Protein AF-A0AA39UII5-F1 (afdb_monomer_lite)

Radius of gyration: 18.7 Å; chains: 1; bounding box: 46×46×48 Å

Organism: Acer saccharum (NCBI:txid4024)

Foldseek 3Di:
DDDDDDDDDDDPDDDDPQCPVLVVVCVVVVDAAEWDDDPLATDDPCRVNLLRLLQVLLVVQPDPPDPALVPDDVVRVVVSVVVSCVRHPDDVVDVSNVVSSSVSSRD

pLDDT: mean 84.1, std 11.72, range [39.44, 94.0]

Secondary structure (DSSP, 8-state):
------------PPPP-SSHHHHHHHHHH-SPEE-EEETTEEESTTHHHHHHHHHHHHHHHS-SS-SSGGGS-HHHHHHHHHHHHTTEE--TTSHHHHHHHHHHHT-

Structure (mmCIF, N/CA/C/O backbone):
data_AF-A0AA39UII5-F1
#
_entry.id   AF-A0AA39UII5-F1
#
loop_
_atom_site.group_PDB
_atom_site.id
_atom_site.type_symbol
_atom_site.label_atom_id
_atom_site.label_alt_id
_atom_site.label_comp_id
_atom_site.label_asym_id
_atom_site.label_entity_id
_atom_site.label_seq_id
_atom_site.pdbx_PDB_ins_code
_atom_site.Cartn_x
_atom_site.Cartn_y
_atom_site.Cartn_z
_atom_site.occupancy
_atom_site.B_iso_or_equiv
_atom_site.auth_seq_id
_atom_site.auth_comp_id
_atom_site.auth_asym_id
_atom_site.auth_atom_id
_atom_site.pdbx_PDB_model_num
ATOM 1 N N . MET A 1 1 ? 34.067 34.245 34.537 1.00 39.44 1 MET A N 1
ATOM 2 C CA . MET A 1 1 ? 32.736 33.656 34.273 1.00 39.44 1 MET A CA 1
ATOM 3 C C . MET A 1 1 ? 32.759 33.125 32.846 1.00 39.44 1 MET A C 1
ATOM 5 O O . MET A 1 1 ? 32.722 33.927 31.928 1.00 39.44 1 MET A O 1
ATOM 9 N N . PHE A 1 2 ? 32.953 31.818 32.643 1.00 43.69 2 PHE A N 1
ATOM 10 C CA . PHE A 1 2 ? 32.975 31.219 31.301 1.00 43.69 2 PHE A CA 1
ATOM 11 C C . PHE A 1 2 ? 31.700 30.397 31.097 1.00 43.69 2 PHE A C 1
ATOM 13 O O . PHE A 1 2 ? 31.439 29.459 31.847 1.00 43.69 2 PHE A O 1
ATOM 20 N N . LEU A 1 3 ? 30.894 30.793 30.108 1.00 49.81 3 LEU A N 1
ATOM 21 C CA . LEU A 1 3 ? 29.717 30.060 29.647 1.00 49.81 3 LEU A CA 1
ATOM 22 C C . LEU A 1 3 ? 30.187 28.835 28.847 1.00 49.81 3 LEU A C 1
ATOM 24 O O . LEU A 1 3 ? 30.800 28.987 27.792 1.00 49.81 3 LEU A O 1
ATOM 28 N N . PHE A 1 4 ? 29.881 27.624 29.312 1.00 52.66 4 PHE A N 1
ATOM 29 C CA . PHE A 1 4 ? 30.030 26.424 28.489 1.00 52.66 4 PHE A CA 1
ATOM 30 C C . PHE A 1 4 ? 28.798 26.276 27.591 1.00 52.66 4 PHE A C 1
ATOM 32 O O . PHE A 1 4 ? 27.708 25.959 28.062 1.00 52.66 4 PHE A O 1
ATOM 39 N N . ALA A 1 5 ? 28.972 26.494 26.287 1.00 61.69 5 ALA A N 1
ATOM 40 C CA . ALA A 1 5 ? 27.988 26.093 25.290 1.00 61.69 5 ALA A CA 1
ATOM 41 C C . ALA A 1 5 ? 27.945 24.558 25.219 1.00 61.69 5 ALA A C 1
ATOM 43 O O . ALA A 1 5 ? 28.944 23.905 24.906 1.00 61.69 5 ALA A O 1
ATOM 44 N N . THR A 1 6 ? 26.791 23.966 25.515 1.00 57.47 6 THR A N 1
ATOM 45 C CA . THR A 1 6 ? 26.582 22.523 25.400 1.00 57.47 6 THR A CA 1
ATOM 46 C C . THR A 1 6 ? 26.518 22.134 23.920 1.00 57.47 6 THR A C 1
ATOM 48 O O . THR A 1 6 ? 25.536 22.381 23.221 1.00 57.47 6 THR A O 1
ATOM 51 N N . ARG A 1 7 ? 27.581 21.512 23.397 1.00 61.94 7 ARG A N 1
ATOM 52 C CA . ARG A 1 7 ? 27.528 20.862 22.079 1.00 61.94 7 ARG A CA 1
ATOM 53 C C . ARG A 1 7 ? 26.619 19.635 22.174 1.00 61.94 7 ARG A C 1
ATOM 55 O O . ARG A 1 7 ? 26.948 18.668 22.857 1.00 61.94 7 ARG A O 1
ATOM 62 N N . LYS A 1 8 ? 25.486 19.663 21.471 1.00 63.72 8 LYS A N 1
ATOM 63 C CA . LYS A 1 8 ? 24.613 18.500 21.268 1.00 63.72 8 LYS A CA 1
ATOM 64 C C . LYS A 1 8 ? 25.383 17.451 20.455 1.00 63.72 8 LYS A C 1
ATOM 66 O O . LYS A 1 8 ? 25.600 17.628 19.263 1.00 63.72 8 LYS A O 1
ATOM 71 N N . ILE A 1 9 ? 25.840 16.384 21.107 1.00 69.88 9 ILE A N 1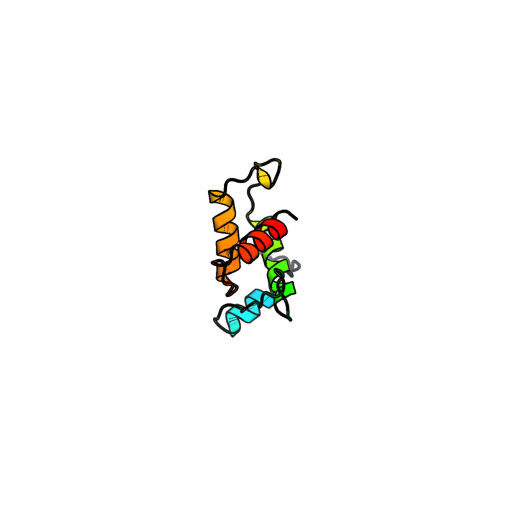
ATOM 72 C CA . ILE A 1 9 ? 26.504 15.259 20.437 1.00 69.88 9 ILE A CA 1
ATOM 73 C C . ILE A 1 9 ? 25.414 14.422 19.761 1.00 69.88 9 ILE A C 1
ATOM 75 O O . ILE A 1 9 ? 24.657 13.718 20.433 1.00 69.88 9 ILE A O 1
ATOM 79 N N . GLU A 1 10 ? 25.304 14.506 18.436 1.00 67.69 10 GLU A N 1
ATOM 80 C CA . GLU A 1 10 ? 24.430 13.614 17.675 1.00 67.69 10 GLU A CA 1
ATOM 81 C C . GLU A 1 10 ? 25.004 12.194 17.699 1.00 67.69 10 GLU A C 1
ATOM 83 O O . GLU A 1 10 ? 26.104 11.923 17.214 1.00 67.69 10 GLU A O 1
ATOM 88 N N . LYS A 1 11 ? 24.264 11.264 18.311 1.00 67.88 11 LYS A N 1
ATOM 89 C CA . LYS A 1 11 ? 24.642 9.851 18.330 1.00 67.88 11 LYS A CA 1
ATOM 90 C C . LYS A 1 11 ? 24.514 9.291 16.914 1.00 67.88 11 LYS A C 1
ATOM 92 O O . LYS A 1 11 ? 23.437 9.344 16.323 1.00 67.88 11 LYS A O 1
ATOM 97 N N . LYS A 1 12 ? 25.593 8.695 16.398 1.00 63.06 12 LYS A N 1
ATOM 98 C CA . LYS A 1 12 ? 25.599 7.961 15.125 1.00 63.06 12 LYS A CA 1
ATOM 99 C C . LYS A 1 12 ? 24.782 6.673 15.274 1.00 63.06 12 LYS A C 1
ATOM 101 O O . LYS A 1 12 ? 25.318 5.611 15.576 1.00 63.06 12 LYS A O 1
ATOM 106 N N . ILE A 1 13 ? 23.468 6.784 15.117 1.00 77.38 13 ILE A N 1
ATOM 107 C CA . ILE A 1 13 ? 22.550 5.645 15.090 1.00 77.38 13 ILE A CA 1
ATOM 108 C C . ILE A 1 13 ? 22.423 5.094 13.669 1.00 77.38 13 ILE A C 1
ATOM 110 O O . ILE A 1 13 ? 22.651 5.796 12.682 1.00 77.38 13 ILE A O 1
ATOM 114 N N . ARG A 1 14 ? 22.040 3.821 13.548 1.00 63.56 14 ARG A N 1
ATOM 115 C CA . ARG A 1 14 ? 21.686 3.242 12.249 1.00 63.56 14 ARG A CA 1
ATOM 116 C C . ARG A 1 14 ? 20.403 3.914 11.752 1.00 63.56 14 ARG A C 1
ATOM 118 O O . ARG A 1 14 ? 19.384 3.866 12.435 1.00 63.56 14 ARG A O 1
ATOM 125 N N . GLY A 1 15 ? 20.465 4.543 10.580 1.00 66.75 15 GLY A N 1
ATOM 126 C CA . GLY A 1 15 ? 19.305 5.178 9.953 1.00 66.75 15 GLY A CA 1
ATOM 127 C C . GLY A 1 15 ? 18.223 4.170 9.548 1.00 66.75 15 GLY A C 1
ATOM 128 O O . GLY A 1 15 ? 18.471 2.962 9.462 1.00 66.75 15 GLY A O 1
ATOM 129 N N . LYS A 1 16 ? 17.015 4.675 9.271 1.00 69.81 16 LYS A N 1
ATOM 130 C CA . LYS A 1 16 ? 15.909 3.882 8.713 1.00 69.81 16 LYS A CA 1
ATOM 131 C C . LYS A 1 16 ? 16.398 3.191 7.436 1.00 69.81 16 LYS A C 1
ATOM 133 O O . LYS A 1 16 ? 16.982 3.844 6.585 1.00 69.81 16 LYS A O 1
ATOM 138 N N . SER A 1 17 ? 16.195 1.879 7.313 1.00 68.12 17 SER A N 1
ATOM 139 C CA . SER A 1 17 ? 16.583 1.109 6.117 1.00 68.12 17 SER A CA 1
ATOM 140 C C . SER A 1 17 ? 15.402 0.791 5.198 1.00 68.12 17 SER A C 1
ATOM 142 O O . SER A 1 17 ? 15.573 0.660 3.988 1.00 68.12 17 SER A O 1
ATOM 144 N N . ARG A 1 18 ? 14.192 0.680 5.760 1.00 67.06 18 ARG A N 1
ATOM 145 C CA . ARG A 1 18 ? 12.964 0.325 5.034 1.00 67.06 18 ARG A CA 1
ATOM 146 C C . ARG A 1 18 ? 12.352 1.562 4.372 1.00 67.06 18 ARG A C 1
ATOM 148 O O . ARG A 1 18 ? 12.257 2.598 5.024 1.00 67.06 18 ARG A O 1
ATOM 155 N N . GLY A 1 19 ? 11.945 1.447 3.108 1.00 71.62 19 GLY A N 1
ATOM 156 C CA . GLY A 1 19 ? 11.350 2.546 2.330 1.00 71.62 19 GLY A CA 1
ATOM 157 C C . GLY A 1 19 ? 12.368 3.491 1.679 1.00 71.62 19 GLY A C 1
ATOM 158 O O . GLY A 1 19 ? 12.048 4.138 0.695 1.00 71.62 19 GLY A O 1
ATOM 159 N N . VAL A 1 20 ? 13.637 3.485 2.105 1.00 77.56 20 VAL A N 1
ATOM 160 C CA . VAL A 1 20 ? 14.654 4.438 1.611 1.00 77.56 20 VAL A CA 1
ATOM 161 C C . VAL A 1 20 ? 14.873 4.350 0.100 1.00 77.56 20 VAL A C 1
ATOM 163 O O . VAL A 1 20 ? 15.101 5.362 -0.555 1.00 77.56 20 VAL A O 1
ATOM 166 N N . ARG A 1 21 ? 14.831 3.143 -0.482 1.00 78.81 21 ARG A N 1
ATOM 167 C CA . ARG A 1 21 ? 14.974 2.989 -1.938 1.00 78.81 21 ARG A CA 1
ATOM 168 C C . ARG A 1 21 ? 13.789 3.609 -2.679 1.00 78.81 21 ARG A C 1
ATOM 170 O O . ARG A 1 21 ? 14.020 4.297 -3.662 1.00 78.81 21 ARG A O 1
ATOM 177 N N . LEU A 1 22 ? 12.574 3.389 -2.180 1.00 81.31 22 LEU A N 1
ATOM 178 C CA . LEU A 1 22 ? 11.346 3.951 -2.733 1.00 81.31 22 LEU A CA 1
ATOM 179 C C . LEU A 1 22 ? 11.344 5.477 -2.619 1.00 81.31 22 LEU A C 1
ATOM 181 O O . LEU A 1 22 ? 11.168 6.157 -3.621 1.00 81.31 22 LEU A O 1
ATOM 185 N N . ASP A 1 23 ? 11.631 6.006 -1.429 1.00 81.38 23 ASP A N 1
ATOM 186 C CA . ASP A 1 23 ? 11.658 7.448 -1.182 1.00 81.38 23 ASP A CA 1
ATOM 187 C C . ASP A 1 23 ? 12.694 8.143 -2.080 1.00 81.38 23 ASP A C 1
ATOM 189 O O . ASP A 1 23 ? 12.414 9.197 -2.645 1.00 81.38 23 ASP A O 1
ATOM 193 N N . ARG A 1 24 ? 13.868 7.525 -2.294 1.00 81.81 24 ARG A N 1
ATOM 194 C CA . ARG A 1 24 ? 14.851 8.031 -3.264 1.00 81.81 24 ARG A CA 1
ATOM 195 C C . ARG A 1 24 ? 14.301 8.017 -4.687 1.00 81.81 24 ARG A C 1
ATOM 197 O O . ARG A 1 24 ? 14.412 9.030 -5.358 1.00 81.81 24 ARG A O 1
ATOM 204 N N . LEU A 1 25 ? 13.720 6.905 -5.140 1.00 80.06 25 LEU A N 1
ATOM 205 C CA . LEU A 1 25 ? 13.182 6.792 -6.501 1.00 80.06 25 LEU A CA 1
ATOM 206 C C . LEU A 1 25 ? 12.106 7.845 -6.781 1.00 80.06 25 LEU A C 1
ATOM 208 O O . LEU A 1 25 ? 12.195 8.521 -7.797 1.00 80.06 25 LEU A O 1
ATOM 212 N N . ILE A 1 26 ? 11.164 8.038 -5.857 1.00 83.81 26 ILE A N 1
ATOM 213 C CA . ILE A 1 26 ? 10.110 9.055 -5.979 1.00 83.81 26 ILE A CA 1
ATOM 214 C C . ILE A 1 26 ? 10.715 10.459 -5.965 1.00 83.81 26 ILE A C 1
ATOM 216 O O . ILE A 1 26 ? 10.335 11.292 -6.774 1.00 83.81 26 ILE A O 1
ATOM 220 N N . THR A 1 27 ? 11.696 10.724 -5.097 1.00 81.38 27 THR A N 1
ATOM 221 C CA . THR A 1 27 ? 12.366 12.037 -5.049 1.00 81.38 27 THR A CA 1
ATOM 222 C C . THR A 1 27 ? 13.118 12.347 -6.348 1.00 81.38 27 THR A C 1
ATOM 224 O O . THR A 1 27 ? 13.124 13.488 -6.793 1.00 81.38 27 THR A O 1
ATOM 227 N N . PHE A 1 28 ? 13.760 11.344 -6.959 1.00 77.81 28 PHE A N 1
ATOM 228 C CA . PHE A 1 28 ? 14.512 11.509 -8.207 1.00 77.81 28 PHE A CA 1
ATOM 229 C C . PHE A 1 28 ? 13.609 11.612 -9.438 1.00 77.81 28 PHE A C 1
ATOM 231 O O . PHE A 1 28 ? 13.881 12.430 -10.311 1.00 77.81 28 PHE A O 1
ATOM 238 N N . ALA A 1 29 ? 12.573 10.777 -9.522 1.00 78.81 29 ALA A N 1
ATOM 239 C CA . ALA A 1 29 ? 11.633 10.776 -10.639 1.00 78.81 29 ALA A CA 1
ATOM 240 C C . ALA A 1 29 ? 10.601 11.911 -10.534 1.00 78.81 29 ALA A C 1
ATOM 242 O O . ALA A 1 29 ? 10.049 12.319 -11.545 1.00 78.81 29 ALA A O 1
ATOM 243 N N . ASN A 1 30 ? 10.351 12.417 -9.319 1.00 80.25 30 ASN A N 1
ATOM 244 C CA . ASN A 1 30 ? 9.257 13.332 -8.979 1.00 80.25 30 ASN A CA 1
ATOM 245 C C . ASN A 1 30 ? 7.874 12.837 -9.452 1.00 80.25 30 ASN A C 1
ATOM 247 O O . ASN A 1 30 ? 6.962 13.621 -9.701 1.00 80.25 30 ASN A O 1
ATOM 251 N N . GLU A 1 31 ? 7.729 11.519 -9.570 1.00 84.25 31 GLU A N 1
ATOM 252 C CA . GLU A 1 31 ? 6.556 10.835 -10.102 1.00 84.25 31 GLU A CA 1
ATOM 253 C C . GLU A 1 31 ? 6.221 9.617 -9.236 1.00 84.25 31 GLU A C 1
ATOM 255 O O . GLU A 1 31 ? 7.069 9.067 -8.520 1.00 84.25 31 GLU A O 1
ATOM 260 N N . GLN A 1 32 ? 4.958 9.198 -9.298 1.00 88.06 32 GLN A N 1
ATOM 261 C CA . GLN A 1 32 ? 4.485 7.995 -8.624 1.00 88.06 32 GLN A CA 1
ATOM 262 C C . GLN A 1 32 ? 4.991 6.745 -9.341 1.00 88.06 32 GLN A C 1
ATOM 264 O O . GLN A 1 32 ? 5.100 6.702 -10.565 1.00 88.06 32 GLN A O 1
ATOM 269 N N . ILE A 1 33 ? 5.280 5.690 -8.580 1.00 89.50 33 ILE A N 1
ATOM 270 C CA . ILE A 1 33 ? 5.734 4.432 -9.172 1.00 89.50 33 ILE A CA 1
ATOM 271 C C . ILE A 1 33 ? 4.526 3.626 -9.644 1.00 89.50 33 ILE A C 1
ATOM 273 O O . ILE A 1 33 ? 3.718 3.190 -8.825 1.00 89.50 33 ILE A O 1
ATOM 277 N N . HIS A 1 34 ? 4.438 3.373 -10.947 1.00 90.88 34 HIS A N 1
ATOM 278 C CA . HIS A 1 34 ? 3.404 2.508 -11.509 1.00 90.88 34 HIS A CA 1
ATOM 279 C C . HIS A 1 34 ? 3.582 1.044 -11.069 1.00 90.88 34 HIS A C 1
ATOM 281 O O . HIS A 1 34 ? 4.703 0.510 -11.062 1.00 90.88 34 HIS A O 1
ATOM 287 N N . VAL A 1 35 ? 2.478 0.381 -10.712 1.00 92.06 35 VAL A N 1
ATOM 288 C CA . VAL A 1 35 ? 2.460 -1.044 -10.344 1.00 92.06 35 VAL A CA 1
ATOM 289 C C . VAL A 1 35 ? 1.429 -1.792 -11.177 1.00 92.06 35 VAL A C 1
ATOM 291 O O . VAL A 1 35 ? 0.224 -1.598 -11.027 1.00 92.06 35 VAL A O 1
ATOM 294 N N . ASP A 1 36 ? 1.911 -2.738 -11.979 1.00 90.56 36 ASP A N 1
ATOM 295 C CA . ASP A 1 36 ? 1.052 -3.612 -12.766 1.00 90.56 36 ASP A CA 1
ATOM 296 C C . ASP A 1 36 ? 0.344 -4.645 -11.890 1.00 90.56 36 ASP A C 1
ATOM 298 O O . ASP A 1 36 ? 0.965 -5.328 -11.071 1.00 90.56 36 ASP A O 1
ATOM 302 N N . PHE A 1 37 ? -0.950 -4.848 -12.137 1.00 91.50 37 PHE A N 1
ATOM 303 C CA . PHE A 1 37 ? -1.727 -5.931 -11.540 1.00 91.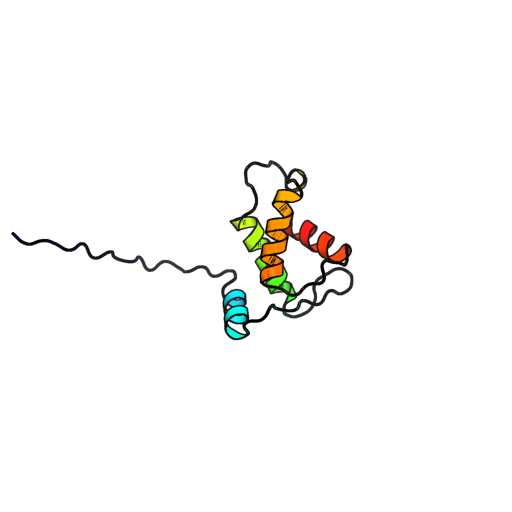50 37 PHE A CA 1
ATOM 304 C C . PHE A 1 37 ? -2.115 -6.968 -12.590 1.00 91.50 37 PHE A C 1
ATOM 306 O O . PHE A 1 37 ? -2.757 -6.667 -13.592 1.00 91.50 37 PHE A O 1
ATOM 313 N N . SER A 1 38 ? -1.784 -8.231 -12.326 1.00 87.81 38 SER A N 1
ATOM 314 C CA . SER A 1 38 ? -2.126 -9.369 -13.181 1.00 87.81 38 SER A CA 1
ATOM 315 C C . SER A 1 38 ? -2.651 -10.509 -12.317 1.00 87.81 38 SER A C 1
ATOM 317 O O . SER A 1 38 ? -2.047 -10.859 -11.301 1.00 87.81 38 SER A O 1
ATOM 319 N N . SER A 1 39 ? -3.795 -11.079 -12.705 1.00 86.19 39 SER A N 1
ATOM 320 C CA . SER A 1 39 ? -4.481 -12.135 -11.940 1.00 86.19 39 SER A CA 1
ATOM 321 C C . SER A 1 39 ? -4.761 -11.739 -10.478 1.00 86.19 39 SER A C 1
ATOM 323 O O . SER A 1 39 ? -4.625 -12.555 -9.568 1.00 86.19 39 SER A O 1
ATOM 325 N N . GLY A 1 40 ? -5.098 -10.465 -10.242 1.00 83.12 40 GLY A N 1
ATOM 326 C CA . GLY A 1 40 ? -5.427 -9.944 -8.910 1.00 83.12 40 GLY A CA 1
ATOM 327 C C . GLY A 1 40 ? -4.239 -9.797 -7.954 1.00 83.12 40 GLY A C 1
ATOM 328 O O . GLY A 1 40 ? -4.443 -9.705 -6.749 1.00 83.12 40 GLY A O 1
ATOM 329 N N . LYS A 1 41 ? -2.998 -9.807 -8.455 1.00 88.38 41 LYS A N 1
ATOM 330 C CA . LYS A 1 41 ? -1.781 -9.591 -7.658 1.00 88.38 41 LYS A CA 1
ATOM 331 C C . LYS A 1 41 ? -0.861 -8.588 -8.356 1.00 88.38 41 LYS A C 1
ATOM 333 O O . LYS A 1 41 ? -0.834 -8.580 -9.591 1.00 88.38 41 LYS A O 1
ATOM 338 N N . PRO A 1 42 ? -0.082 -7.791 -7.606 1.00 92.38 42 PRO A N 1
ATOM 339 C CA . PRO A 1 42 ? 0.925 -6.938 -8.208 1.00 92.38 42 PRO A CA 1
ATOM 340 C C . PRO A 1 42 ? 2.021 -7.808 -8.833 1.00 92.38 42 PRO A C 1
ATOM 342 O O . PRO A 1 42 ? 2.434 -8.821 -8.256 1.00 92.38 42 PRO A O 1
ATOM 345 N N . LYS A 1 43 ? 2.488 -7.427 -10.019 1.00 91.12 43 LYS A N 1
ATOM 346 C CA . LYS A 1 43 ? 3.577 -8.089 -10.743 1.00 91.12 43 LYS A CA 1
ATOM 347 C C . LYS A 1 43 ? 4.669 -7.092 -11.122 1.00 91.12 43 LYS A C 1
ATOM 349 O O . LYS A 1 43 ? 4.484 -5.882 -11.083 1.00 91.12 43 LYS A O 1
ATOM 354 N N . GLY A 1 44 ? 5.830 -7.640 -11.470 1.00 88.06 44 GLY A N 1
ATOM 355 C CA . GLY A 1 44 ? 6.982 -6.864 -11.912 1.00 88.06 44 GLY A CA 1
ATOM 356 C C . GLY A 1 44 ? 7.888 -6.386 -10.769 1.00 88.06 44 GLY A C 1
ATOM 357 O O . GLY A 1 44 ? 7.687 -6.744 -9.605 1.00 88.06 44 GLY A O 1
ATOM 358 N N . PRO A 1 45 ? 8.912 -5.580 -11.096 1.00 85.81 45 PRO A N 1
ATOM 359 C CA . PRO A 1 45 ? 9.956 -5.164 -10.154 1.00 85.81 45 PRO A CA 1
ATOM 360 C C . PRO A 1 45 ? 9.441 -4.248 -9.033 1.00 85.81 45 PRO A C 1
ATOM 362 O O . PRO A 1 45 ? 10.041 -4.178 -7.958 1.00 85.81 45 PRO A O 1
ATOM 365 N N . ASN A 1 46 ? 8.312 -3.570 -9.258 1.00 90.06 46 ASN A N 1
ATOM 366 C CA . ASN A 1 46 ? 7.722 -2.635 -8.300 1.00 90.06 46 ASN A CA 1
ATOM 367 C C . ASN A 1 46 ? 6.792 -3.325 -7.287 1.00 90.06 46 ASN A C 1
ATOM 369 O O . ASN A 1 46 ? 6.519 -2.757 -6.230 1.00 90.06 46 ASN A O 1
ATOM 373 N N . ALA A 1 47 ? 6.367 -4.569 -7.544 1.00 90.94 47 ALA A N 1
ATOM 374 C 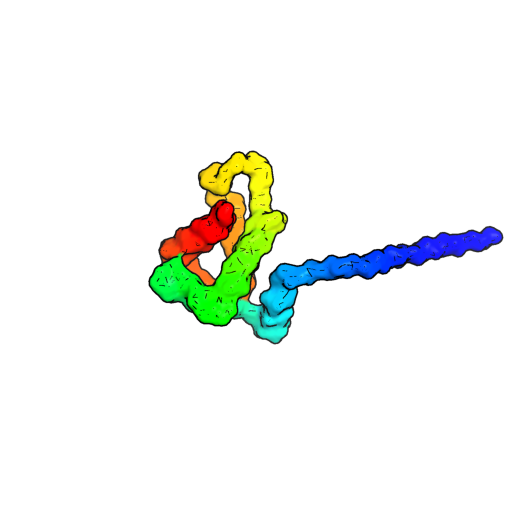CA . ALA A 1 47 ? 5.430 -5.307 -6.692 1.00 90.94 47 ALA A CA 1
ATOM 375 C C . ALA A 1 47 ? 5.958 -5.554 -5.267 1.00 90.94 47 ALA A C 1
ATOM 377 O O . ALA A 1 47 ? 5.214 -5.464 -4.284 1.00 90.94 47 ALA A O 1
ATOM 378 N N . GLU A 1 48 ? 7.255 -5.842 -5.136 1.00 90.44 48 GLU A N 1
ATOM 379 C CA . GLU A 1 48 ? 7.901 -6.035 -3.834 1.00 90.44 48 GLU A CA 1
ATOM 380 C C . GLU A 1 48 ? 8.001 -4.716 -3.056 1.00 90.44 48 GLU A C 1
ATOM 382 O O . GLU A 1 48 ? 7.740 -4.679 -1.849 1.00 90.44 48 GLU A O 1
ATOM 387 N N . MET A 1 49 ? 8.326 -3.617 -3.747 1.00 90.81 49 MET A N 1
ATOM 388 C CA . MET A 1 49 ? 8.388 -2.282 -3.143 1.00 90.81 49 MET A CA 1
ATOM 389 C C . MET A 1 49 ? 7.007 -1.843 -2.660 1.00 90.81 49 MET A C 1
ATOM 391 O O . MET A 1 49 ? 6.881 -1.400 -1.520 1.00 90.81 49 MET A O 1
ATOM 395 N N . PHE A 1 50 ? 5.976 -2.070 -3.472 1.00 92.31 50 PHE A N 1
ATOM 396 C CA . PHE A 1 50 ? 4.581 -1.832 -3.115 1.00 92.31 50 PHE A CA 1
ATOM 397 C C . PHE A 1 50 ? 4.170 -2.615 -1.862 1.00 92.31 50 PHE A C 1
ATOM 399 O O . PHE A 1 50 ? 3.720 -2.045 -0.869 1.00 92.31 50 PHE A O 1
ATOM 406 N N . SER A 1 51 ? 4.430 -3.926 -1.851 1.00 92.25 51 SER A N 1
ATOM 407 C CA . SER A 1 51 ? 4.124 -4.800 -0.710 1.00 92.25 51 SER A CA 1
ATOM 408 C C . SER A 1 51 ? 4.864 -4.398 0.568 1.00 92.25 51 SER A C 1
ATOM 410 O O . SER A 1 51 ? 4.334 -4.542 1.672 1.00 92.25 51 SER A O 1
ATOM 412 N N . THR A 1 52 ? 6.105 -3.933 0.428 1.00 91.62 52 THR A N 1
ATOM 413 C CA . THR A 1 52 ? 6.934 -3.479 1.547 1.00 91.62 52 THR A CA 1
ATOM 414 C C . THR A 1 52 ? 6.407 -2.173 2.122 1.00 91.62 52 THR A C 1
ATOM 416 O O . THR A 1 52 ? 6.321 -2.050 3.346 1.00 91.62 52 THR A O 1
ATOM 419 N N . GLU A 1 53 ? 6.031 -1.227 1.261 1.00 92.50 53 GLU A N 1
ATOM 420 C CA . GLU A 1 53 ? 5.506 0.068 1.684 1.00 92.50 53 GLU A CA 1
ATOM 421 C C . GLU A 1 53 ? 4.171 -0.076 2.407 1.00 92.50 53 GLU A C 1
ATOM 423 O O . GLU A 1 53 ? 4.017 0.503 3.478 1.00 92.50 53 GLU A O 1
ATOM 428 N N . ILE A 1 54 ? 3.265 -0.932 1.918 1.00 94.00 54 ILE A N 1
ATOM 429 C CA . ILE A 1 54 ? 2.023 -1.267 2.635 1.00 94.00 54 ILE A CA 1
ATOM 430 C C . ILE A 1 54 ? 2.339 -1.697 4.072 1.00 94.00 54 ILE A C 1
ATOM 432 O O . ILE A 1 54 ? 1.781 -1.164 5.030 1.00 94.00 54 ILE A O 1
ATOM 436 N N . GLY A 1 55 ? 3.296 -2.612 4.248 1.00 91.81 55 GLY A N 1
ATOM 437 C CA . GLY A 1 55 ? 3.690 -3.058 5.582 1.00 91.81 55 GLY A CA 1
AT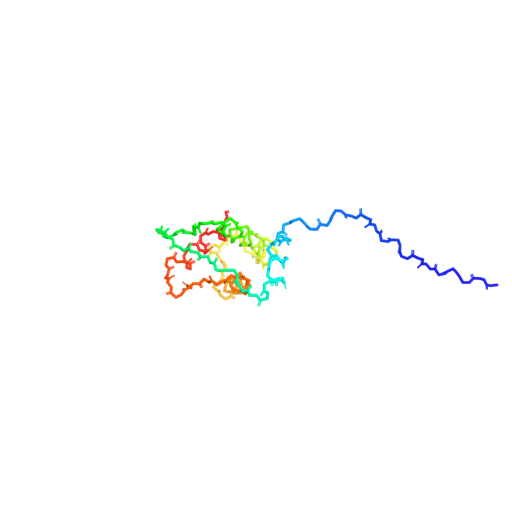OM 438 C C . GLY A 1 55 ? 4.323 -1.954 6.439 1.00 91.81 55 GLY A C 1
ATOM 439 O O . GLY A 1 55 ? 4.190 -1.977 7.661 1.00 91.81 55 GLY A O 1
ATOM 440 N N . ILE A 1 56 ? 5.049 -1.005 5.839 1.00 91.12 56 ILE A N 1
ATOM 441 C CA . ILE A 1 56 ? 5.594 0.160 6.555 1.00 91.12 56 ILE A CA 1
ATOM 442 C C . ILE A 1 56 ? 4.451 1.061 7.020 1.00 91.12 56 ILE A C 1
ATOM 444 O O . ILE A 1 56 ? 4.411 1.393 8.201 1.00 91.12 56 ILE A O 1
ATOM 448 N N . VAL A 1 57 ? 3.520 1.400 6.126 1.00 92.94 57 VAL A N 1
ATOM 449 C CA . VAL A 1 57 ? 2.379 2.272 6.422 1.00 92.94 57 VAL A CA 1
ATOM 450 C C . VAL A 1 57 ? 1.529 1.690 7.547 1.00 92.94 57 VAL A C 1
ATOM 452 O O . VAL A 1 57 ? 1.269 2.393 8.521 1.00 92.94 57 VAL A O 1
ATOM 455 N N . VAL A 1 58 ? 1.186 0.401 7.476 1.00 92.00 58 VAL A N 1
ATOM 456 C CA . VAL A 1 58 ? 0.421 -0.283 8.531 1.00 92.00 58 VAL A CA 1
ATOM 457 C C . VAL A 1 58 ? 1.152 -0.213 9.872 1.00 92.00 58 VAL A C 1
ATOM 459 O O . VAL A 1 58 ? 0.605 0.295 10.842 1.00 92.00 58 VAL A O 1
ATOM 462 N N . ARG A 1 59 ? 2.424 -0.624 9.941 1.00 90.00 59 ARG A N 1
ATOM 463 C CA . ARG A 1 59 ? 3.179 -0.610 11.211 1.00 90.00 59 ARG A CA 1
ATOM 464 C C . ARG A 1 59 ? 3.411 0.785 11.786 1.00 90.00 59 ARG A C 1
ATOM 466 O O . ARG A 1 59 ? 3.667 0.906 12.977 1.00 90.00 59 ARG A O 1
ATOM 473 N N . SER A 1 60 ? 3.437 1.814 10.944 1.00 90.75 60 SER A N 1
ATOM 474 C CA . SER A 1 60 ? 3.708 3.187 11.376 1.00 90.75 60 SER A CA 1
ATOM 475 C C . SER A 1 60 ? 2.452 3.968 11.737 1.00 90.75 60 SER A C 1
ATOM 477 O O . SER A 1 60 ? 2.557 4.925 12.500 1.00 90.75 60 SER A O 1
ATOM 479 N N . HIS A 1 61 ? 1.295 3.603 11.186 1.00 90.81 61 HIS A N 1
ATOM 480 C CA . HIS A 1 61 ? 0.115 4.458 11.250 1.00 90.81 61 HIS A CA 1
ATOM 481 C C . HIS A 1 61 ? -1.201 3.747 11.552 1.00 90.81 61 HIS A C 1
ATOM 483 O O . HIS A 1 61 ? -2.204 4.440 11.717 1.00 90.81 61 HIS A O 1
ATOM 489 N N . ALA A 1 62 ? -1.236 2.414 11.591 1.00 88.75 62 ALA A N 1
ATOM 490 C CA . ALA A 1 62 ? -2.459 1.715 11.950 1.00 88.75 62 ALA A CA 1
ATOM 491 C C . ALA A 1 62 ? -2.852 2.013 13.410 1.00 88.75 62 ALA A C 1
ATOM 493 O O . ALA A 1 62 ? -1.971 2.143 14.270 1.00 88.75 62 ALA A O 1
ATOM 494 N N . PRO A 1 63 ? -4.159 2.114 13.696 1.00 88.06 63 PRO A N 1
ATOM 495 C CA . PRO A 1 63 ? -4.658 2.238 15.058 1.00 88.06 63 PRO A CA 1
ATOM 496 C C . PRO A 1 63 ? -4.243 1.022 15.896 1.00 88.06 63 PRO A C 1
ATOM 498 O O . PRO A 1 63 ? -4.389 -0.120 15.469 1.00 88.06 63 PRO A O 1
ATOM 501 N N . LEU A 1 64 ? -3.721 1.272 17.099 1.00 87.31 64 LEU A N 1
ATOM 502 C CA . LEU A 1 64 ? -3.319 0.223 18.051 1.00 87.31 64 LEU A CA 1
ATOM 503 C C . LEU A 1 64 ? -4.405 -0.083 19.093 1.00 87.31 64 LEU A C 1
ATOM 505 O O . LEU A 1 64 ? -4.219 -0.944 19.944 1.00 87.31 64 LEU A O 1
ATOM 509 N N . ASN A 1 65 ? -5.516 0.654 19.061 1.00 88.31 65 ASN A N 1
ATOM 510 C CA . ASN A 1 65 ? -6.630 0.555 20.005 1.00 88.31 65 ASN A CA 1
ATOM 511 C C . ASN A 1 65 ? -7.726 -0.428 19.556 1.00 88.31 65 ASN A C 1
ATOM 513 O O . ASN A 1 65 ? -8.825 -0.396 20.101 1.00 88.31 65 ASN A O 1
ATOM 517 N N . VAL A 1 66 ? -7.436 -1.269 18.566 1.00 87.50 66 VAL A N 1
ATOM 518 C CA . VAL A 1 66 ? -8.324 -2.323 18.065 1.00 87.50 66 VAL A CA 1
ATOM 519 C C . VAL A 1 66 ? -7.694 -3.691 18.320 1.00 87.50 66 VAL A C 1
ATOM 521 O O . VAL A 1 66 ? -6.472 -3.831 18.282 1.00 87.50 66 VAL A O 1
ATOM 524 N N . GLU A 1 67 ? -8.515 -4.705 18.592 1.00 86.56 67 GLU A N 1
ATOM 525 C CA . GLU A 1 67 ? -8.024 -6.068 18.832 1.00 86.56 67 GLU A CA 1
ATOM 526 C C . GLU A 1 67 ? -7.622 -6.747 17.518 1.00 86.56 67 GLU A C 1
ATOM 528 O O . GLU A 1 67 ? -6.596 -7.428 17.447 1.00 86.56 67 GLU A O 1
ATOM 533 N N . LYS A 1 68 ? -8.428 -6.559 16.465 1.00 88.69 68 LYS A N 1
ATOM 534 C CA . LYS A 1 68 ? -8.230 -7.189 15.158 1.00 88.69 68 LYS A CA 1
ATOM 535 C C . LYS A 1 68 ? -8.353 -6.164 14.043 1.00 88.69 68 LYS A C 1
ATOM 537 O O . LYS A 1 68 ? -9.028 -5.148 14.161 1.00 88.69 68 LYS A O 1
ATOM 542 N N . TRP A 1 69 ? -7.712 -6.473 12.919 1.00 88.25 69 TRP A N 1
ATOM 543 C CA . TRP A 1 69 ? -7.764 -5.635 11.721 1.00 88.25 69 TRP A CA 1
ATOM 544 C C . TRP A 1 69 ? -9.193 -5.437 11.201 1.00 88.25 69 TRP A C 1
ATOM 546 O O . TRP A 1 69 ? -9.542 -4.346 10.767 1.00 88.25 69 TRP A O 1
ATOM 556 N N . ASP A 1 70 ? -10.013 -6.487 11.279 1.00 87.19 70 ASP A N 1
ATOM 557 C CA . ASP A 1 70 ? -11.399 -6.471 10.801 1.00 87.19 70 ASP A CA 1
ATOM 558 C C . ASP A 1 70 ? -12.303 -5.536 11.644 1.00 87.19 70 ASP A C 1
ATOM 560 O O . ASP A 1 70 ? -13.387 -5.180 11.190 1.00 87.19 70 ASP A O 1
ATOM 564 N N . ASP A 1 71 ? -11.846 -5.093 12.826 1.00 89.88 71 ASP A N 1
ATOM 565 C CA . ASP A 1 71 ? -12.556 -4.135 13.690 1.00 89.88 71 ASP A CA 1
ATOM 566 C C . ASP A 1 71 ? -12.210 -2.668 13.364 1.00 89.88 71 ASP A C 1
ATOM 568 O O . ASP A 1 71 ? -12.779 -1.743 13.950 1.00 89.88 71 ASP A O 1
ATOM 572 N N . ILE A 1 72 ? -11.253 -2.426 12.458 1.00 89.12 72 ILE A N 1
ATOM 573 C CA . ILE A 1 72 ? -10.871 -1.072 12.050 1.00 89.12 72 ILE A CA 1
ATOM 574 C C . ILE A 1 72 ? -11.956 -0.523 11.117 1.00 89.12 72 ILE A C 1
ATOM 576 O O . ILE A 1 72 ? -12.196 -1.108 10.058 1.00 89.12 72 ILE A O 1
ATOM 580 N N . PRO A 1 73 ? -12.591 0.615 11.449 1.00 90.56 73 PRO A N 1
ATOM 581 C CA . PRO A 1 73 ? -13.571 1.222 10.560 1.00 90.56 73 PRO A CA 1
ATOM 582 C C . PRO A 1 73 ? -12.898 1.699 9.269 1.00 90.56 73 PRO A C 1
ATOM 584 O O . PRO A 1 73 ? -11.753 2.161 9.286 1.00 90.56 73 PRO A O 1
ATOM 587 N N . GLU A 1 74 ? -13.631 1.658 8.154 1.00 88.62 74 GLU A N 1
ATOM 588 C CA . GLU A 1 74 ? -13.108 2.054 6.837 1.00 88.62 74 GLU A CA 1
ATOM 589 C C . GLU A 1 74 ? -12.531 3.480 6.844 1.00 88.62 74 GLU A C 1
ATOM 591 O O . GLU A 1 74 ? -11.506 3.733 6.213 1.00 88.62 74 GLU A O 1
ATOM 596 N N . GLU A 1 75 ? -13.102 4.383 7.646 1.00 89.56 75 GLU A N 1
ATOM 597 C CA . GLU A 1 75 ? -12.615 5.753 7.863 1.00 89.56 75 GLU A CA 1
ATOM 598 C C . GLU A 1 75 ? -11.160 5.824 8.352 1.00 89.56 75 GLU A C 1
ATOM 600 O O . GLU A 1 75 ? -10.455 6.794 8.081 1.00 89.56 75 GLU A O 1
ATOM 605 N N . GLN A 1 76 ? -10.690 4.800 9.066 1.00 89.38 76 GLN A N 1
ATOM 606 C CA . GLN A 1 76 ? -9.311 4.703 9.548 1.00 89.38 76 GLN A CA 1
ATOM 607 C C . GLN A 1 76 ? -8.419 3.892 8.603 1.00 89.38 76 GLN A C 1
ATOM 609 O O . GLN A 1 76 ? -7.204 4.104 8.574 1.00 89.38 76 GLN A O 1
ATOM 614 N N . THR A 1 77 ? -8.994 3.001 7.792 1.00 90.88 77 THR A N 1
ATOM 615 C CA . THR A 1 77 ? -8.250 2.246 6.777 1.00 90.88 77 THR A CA 1
ATOM 616 C C . THR A 1 77 ? -7.974 3.072 5.523 1.00 90.88 77 THR A C 1
ATOM 618 O O . THR A 1 77 ? -6.876 2.990 4.969 1.00 90.88 77 THR A O 1
ATOM 621 N N . GLN A 1 78 ? -8.922 3.905 5.086 1.00 92.44 78 GLN A N 1
ATOM 622 C CA . GLN A 1 78 ? -8.793 4.715 3.874 1.00 92.44 78 GLN A CA 1
ATOM 623 C C . GLN A 1 78 ? -7.558 5.641 3.905 1.00 92.44 78 GLN A C 1
ATOM 625 O O . GLN A 1 78 ? -6.775 5.584 2.958 1.00 92.44 78 GLN A O 1
ATOM 630 N N . PRO A 1 79 ? -7.236 6.350 5.008 1.00 93.50 79 PRO A N 1
ATOM 631 C CA . PRO A 1 79 ? -6.000 7.131 5.106 1.00 93.50 79 PRO A CA 1
ATOM 632 C C . PRO A 1 79 ? -4.714 6.301 4.971 1.00 93.50 79 PRO A C 1
ATOM 634 O O . PRO A 1 79 ? -3.666 6.827 4.592 1.00 93.50 79 PRO A O 1
ATOM 637 N N . LEU A 1 80 ? -4.743 5.007 5.311 1.00 93.50 80 LEU A N 1
ATOM 638 C CA . LEU A 1 80 ? -3.604 4.109 5.097 1.00 93.50 80 LEU A CA 1
ATOM 639 C C . LEU A 1 80 ? -3.460 3.763 3.614 1.00 93.50 80 LEU A C 1
ATOM 641 O O . LEU A 1 80 ? -2.342 3.748 3.102 1.00 93.50 80 LEU A O 1
ATOM 645 N N . ILE A 1 81 ? -4.578 3.528 2.923 1.00 93.44 81 ILE A N 1
ATOM 646 C CA . ILE A 1 81 ? -4.604 3.319 1.472 1.00 93.44 81 ILE A CA 1
ATOM 647 C C . ILE A 1 81 ? -4.090 4.575 0.764 1.00 93.44 81 ILE A C 1
ATOM 649 O O . ILE A 1 81 ? -3.151 4.475 -0.022 1.00 93.44 81 ILE A O 1
ATOM 653 N N . ASP A 1 82 ? -4.607 5.752 1.112 1.00 94.00 82 ASP A N 1
ATOM 654 C CA . ASP A 1 82 ? -4.234 7.027 0.492 1.00 94.00 82 ASP A CA 1
ATOM 655 C C . ASP A 1 82 ? -2.736 7.323 0.642 1.00 94.00 82 ASP A C 1
ATOM 657 O O . ASP A 1 82 ? -2.083 7.778 -0.295 1.00 94.00 82 ASP A O 1
ATOM 661 N N . ARG A 1 83 ? -2.139 6.993 1.796 1.00 93.69 83 ARG A N 1
ATOM 662 C CA . ARG A 1 83 ? -0.684 7.110 1.994 1.00 93.69 83 ARG A CA 1
ATOM 663 C C . ARG A 1 83 ? 0.107 6.221 1.043 1.00 93.69 83 ARG A C 1
ATOM 665 O O . ARG A 1 83 ? 1.151 6.645 0.554 1.00 93.69 83 ARG A O 1
ATOM 672 N N . VAL A 1 84 ? -0.364 5.007 0.769 1.00 93.56 84 VAL A N 1
ATOM 673 C CA . VAL A 1 84 ? 0.288 4.123 -0.205 1.00 93.56 84 VAL A CA 1
ATOM 674 C C . VAL A 1 84 ? 0.106 4.682 -1.618 1.00 93.56 84 VAL A C 1
ATOM 676 O O . VAL A 1 84 ? 1.087 4.804 -2.348 1.00 93.56 84 VAL A O 1
ATOM 679 N N . LEU A 1 85 ? -1.111 5.096 -1.978 1.00 93.12 85 LEU A N 1
ATOM 680 C CA . LEU A 1 85 ? -1.419 5.667 -3.293 1.00 93.12 85 LEU A CA 1
ATOM 681 C C . LEU A 1 85 ? -0.743 7.014 -3.540 1.00 93.12 85 LEU A C 1
ATOM 683 O O . LEU A 1 85 ? -0.522 7.378 -4.683 1.00 93.12 85 LEU A O 1
ATOM 687 N N . SER A 1 86 ? -0.328 7.738 -2.498 1.00 92.19 86 SER A N 1
ATOM 688 C CA . SER A 1 86 ? 0.480 8.950 -2.673 1.00 92.19 86 SER A CA 1
ATOM 689 C C . SER A 1 86 ? 1.835 8.660 -3.336 1.00 92.19 86 SER A C 1
ATOM 691 O O . SER A 1 86 ? 2.387 9.526 -4.011 1.00 92.19 86 SER A O 1
ATOM 693 N N . LYS A 1 87 ? 2.350 7.432 -3.181 1.00 91.44 87 LYS A N 1
ATOM 694 C CA . LYS A 1 87 ? 3.659 6.985 -3.680 1.00 91.44 87 LYS A CA 1
ATOM 695 C C . LYS A 1 87 ? 3.581 6.105 -4.927 1.00 91.44 87 LYS A C 1
ATOM 697 O O . LYS A 1 87 ? 4.576 5.981 -5.642 1.00 91.44 87 LYS A O 1
ATOM 702 N N . PHE A 1 88 ? 2.439 5.469 -5.160 1.00 92.56 88 PHE A N 1
ATOM 703 C CA . PHE A 1 88 ? 2.259 4.484 -6.217 1.00 92.56 88 PHE A CA 1
ATOM 704 C C . PHE A 1 88 ? 1.042 4.815 -7.065 1.00 92.56 88 PHE A C 1
ATOM 706 O O . PHE A 1 88 ? -0.033 5.066 -6.529 1.00 92.56 88 PHE A O 1
ATOM 713 N N . ASP A 1 89 ? 1.219 4.730 -8.377 1.00 92.25 89 ASP A N 1
ATOM 714 C CA . ASP A 1 89 ? 0.130 4.841 -9.336 1.00 92.25 89 ASP A CA 1
ATOM 715 C C . ASP A 1 89 ? -0.518 3.460 -9.508 1.00 92.25 89 ASP A C 1
ATOM 717 O O . ASP A 1 89 ? 0.084 2.527 -10.054 1.00 92.25 89 ASP A O 1
ATOM 721 N N . VAL A 1 90 ? -1.717 3.314 -8.939 1.00 91.31 90 VAL A N 1
ATOM 722 C CA . VAL A 1 90 ? -2.498 2.075 -8.911 1.00 91.31 90 VAL A CA 1
ATOM 723 C C . VAL A 1 90 ? -3.981 2.398 -9.088 1.00 91.31 90 VAL A C 1
ATOM 725 O O . VAL A 1 90 ? -4.557 3.168 -8.322 1.00 91.31 90 VAL A O 1
ATOM 728 N N . ASP A 1 91 ? -4.625 1.735 -10.049 1.00 88.12 91 ASP A N 1
ATOM 729 C CA . ASP A 1 91 ? -6.054 1.900 -10.339 1.00 88.12 91 ASP A CA 1
ATOM 730 C C . ASP A 1 91 ? -6.942 1.173 -9.311 1.00 88.12 91 ASP A C 1
ATOM 732 O O . ASP A 1 91 ? -7.380 0.036 -9.509 1.00 88.12 91 ASP A O 1
ATOM 736 N N . ILE A 1 92 ? -7.227 1.837 -8.188 1.00 88.31 92 ILE A N 1
ATOM 737 C CA . ILE A 1 92 ? -8.114 1.306 -7.138 1.00 88.31 92 ILE A CA 1
ATOM 738 C C . ILE A 1 92 ? -9.598 1.284 -7.517 1.00 88.31 92 ILE A C 1
ATOM 740 O O . ILE A 1 92 ? -10.397 0.713 -6.775 1.00 88.31 92 ILE A O 1
ATOM 744 N N . SER A 1 93 ? -9.978 1.845 -8.671 1.00 88.62 93 SER A N 1
ATOM 745 C CA . SER A 1 93 ? -11.346 1.734 -9.205 1.00 88.62 93 SER A CA 1
ATOM 746 C C . SER A 1 93 ? -11.727 0.271 -9.437 1.00 88.62 93 SER A C 1
ATOM 748 O O . SER A 1 93 ? -12.904 -0.087 -9.485 1.00 88.62 93 SER A O 1
ATOM 750 N N . ARG A 1 94 ? -10.720 -0.599 -9.573 1.00 88.81 94 ARG A N 1
ATOM 751 C CA . ARG A 1 94 ? -10.894 -2.039 -9.699 1.00 88.81 94 ARG A CA 1
ATOM 752 C C . ARG A 1 94 ? -11.009 -2.677 -8.309 1.00 88.81 94 ARG A C 1
ATOM 754 O O . ARG A 1 94 ? -10.024 -2.685 -7.565 1.00 88.81 94 ARG A O 1
ATOM 761 N N . PRO A 1 95 ? -12.150 -3.304 -7.967 1.00 89.69 95 PRO A N 1
ATOM 762 C CA . PRO A 1 95 ? -12.399 -3.802 -6.612 1.00 89.69 95 PRO A CA 1
ATOM 763 C C . PRO A 1 95 ? -11.365 -4.844 -6.172 1.00 89.69 95 PRO A C 1
ATOM 765 O O . PRO A 1 95 ? -10.865 -4.787 -5.055 1.00 89.69 95 PRO A O 1
ATOM 768 N N . TYR A 1 96 ? -10.926 -5.716 -7.085 1.00 90.38 96 TYR A N 1
ATOM 769 C CA . TYR A 1 96 ? -9.928 -6.743 -6.781 1.00 90.38 96 TYR A CA 1
ATOM 770 C C .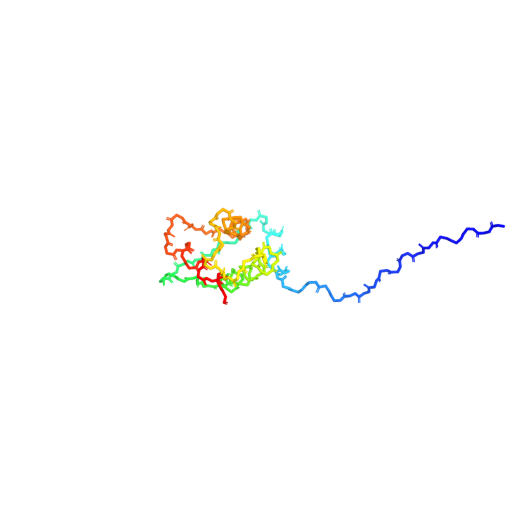 TYR A 1 96 ? -8.557 -6.177 -6.367 1.00 90.38 96 TYR A C 1
ATOM 772 O O . TYR A 1 96 ? -7.782 -6.870 -5.709 1.00 90.38 96 TYR A O 1
ATOM 780 N N . ILE A 1 97 ? -8.231 -4.940 -6.760 1.00 91.06 97 ILE A N 1
ATOM 781 C CA . ILE A 1 97 ? -6.985 -4.267 -6.374 1.00 91.06 97 ILE A CA 1
ATOM 782 C C . ILE A 1 97 ? -7.111 -3.729 -4.950 1.00 91.06 97 ILE A C 1
ATOM 784 O O . ILE A 1 97 ? -6.242 -4.011 -4.120 1.00 91.06 97 ILE A O 1
ATOM 788 N N . LYS A 1 98 ? -8.213 -3.027 -4.646 1.00 91.31 98 LYS A N 1
ATOM 789 C CA . LYS A 1 98 ? -8.517 -2.552 -3.286 1.00 91.31 98 LYS A CA 1
ATOM 790 C C . LYS A 1 98 ? -8.581 -3.730 -2.307 1.00 91.31 98 LYS A C 1
ATOM 792 O O . LYS A 1 98 ? -7.908 -3.698 -1.2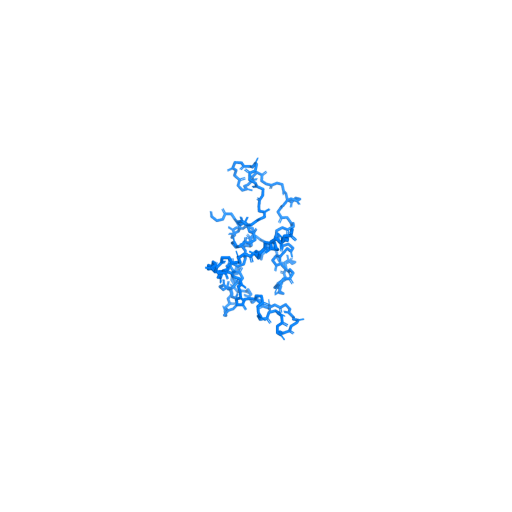78 1.00 91.31 98 LYS A O 1
ATOM 797 N N . ASP A 1 99 ? -9.271 -4.809 -2.674 1.00 92.00 99 ASP A N 1
ATOM 798 C CA . ASP A 1 99 ? -9.364 -6.034 -1.871 1.00 92.00 99 ASP A CA 1
ATOM 799 C C . ASP A 1 99 ? -7.992 -6.658 -1.610 1.00 92.00 99 ASP A C 1
ATOM 801 O O . ASP A 1 99 ? -7.689 -7.079 -0.491 1.00 92.00 99 ASP A O 1
ATOM 805 N N . TRP A 1 100 ? -7.126 -6.701 -2.629 1.00 92.94 100 TRP A N 1
ATOM 806 C CA . TRP A 1 100 ? -5.768 -7.207 -2.464 1.00 92.94 100 TRP A CA 1
ATOM 807 C C . TRP A 1 100 ? -4.961 -6.350 -1.482 1.00 92.94 100 TRP A C 1
ATOM 809 O O . TRP A 1 100 ? -4.267 -6.900 -0.624 1.00 92.94 100 TRP A O 1
ATOM 819 N N . MET A 1 101 ? -5.065 -5.020 -1.572 1.00 92.44 101 MET A N 1
ATOM 820 C CA . MET A 1 101 ? -4.384 -4.102 -0.654 1.00 92.44 101 MET A CA 1
ATOM 821 C C . MET A 1 101 ? -4.867 -4.290 0.782 1.00 92.44 101 MET A C 1
ATOM 823 O O . MET A 1 101 ? -4.041 -4.486 1.672 1.00 92.44 101 MET A O 1
ATOM 827 N N . LEU A 1 102 ? -6.183 -4.304 1.002 1.00 91.81 102 LEU A N 1
ATOM 828 C CA . LEU A 1 102 ? -6.790 -4.532 2.316 1.00 91.81 102 LEU A CA 1
ATOM 829 C C . LEU A 1 102 ? -6.350 -5.874 2.908 1.00 91.81 102 LEU A C 1
ATOM 831 O O . LEU A 1 102 ? -5.890 -5.944 4.049 1.00 91.81 102 LEU A O 1
ATOM 835 N N . LYS A 1 103 ? -6.381 -6.936 2.096 1.00 92.06 103 LYS A N 1
ATOM 836 C CA . LYS A 1 103 ? -5.888 -8.258 2.491 1.00 92.06 103 LYS A CA 1
ATOM 837 C C . LYS A 1 103 ? -4.401 -8.242 2.837 1.00 92.06 103 LYS A C 1
ATOM 839 O O . LYS A 1 103 ? -3.981 -8.947 3.750 1.00 92.06 103 LYS A O 1
ATOM 844 N N . ARG A 1 104 ? -3.589 -7.460 2.121 1.00 91.75 104 ARG A N 1
ATOM 845 C CA . ARG A 1 104 ? -2.156 -7.325 2.406 1.00 91.75 104 ARG A CA 1
ATOM 846 C C . ARG A 1 104 ? -1.892 -6.530 3.684 1.00 91.75 104 ARG A C 1
ATOM 848 O O . ARG A 1 104 ? -0.908 -6.821 4.360 1.00 91.75 104 ARG A O 1
ATOM 855 N N . MET A 1 105 ? -2.742 -5.557 4.007 1.00 91.06 105 MET A N 1
ATOM 856 C CA . MET A 1 105 ? -2.633 -4.756 5.227 1.00 91.06 105 MET A CA 1
ATOM 857 C C . MET A 1 105 ? -2.943 -5.555 6.493 1.00 91.06 105 MET A C 1
ATOM 859 O O . MET A 1 105 ? -2.326 -5.300 7.523 1.00 91.06 105 MET A O 1
ATOM 863 N N . ARG A 1 106 ? -3.821 -6.558 6.390 1.00 87.12 106 ARG A N 1
ATOM 864 C CA . ARG A 1 106 ? -4.194 -7.455 7.491 1.00 87.12 106 ARG A CA 1
ATOM 865 C C . ARG A 1 106 ? -3.031 -8.277 8.084 1.00 87.12 106 ARG A C 1
ATOM 867 O O . ARG A 1 106 ? -3.213 -8.772 9.185 1.00 87.12 106 ARG A O 1
ATOM 874 N N . LEU A 1 107 ? -1.898 -8.392 7.368 1.00 65.44 107 LEU A N 1
ATOM 875 C CA . LEU A 1 107 ? -0.656 -9.129 7.699 1.00 65.44 107 LEU A CA 1
ATOM 876 C C . LEU A 1 107 ? -0.822 -10.422 8.515 1.00 65.44 107 LEU A C 1
ATOM 878 O O . LEU A 1 107 ? -0.932 -10.356 9.754 1.00 65.44 107 LEU A O 1
#

Sequence (107 aa):
MFLFATRKIEKKIRGKSRGVRLDRLITFANEQIHVDFSSGKPKGPNAEMFSTEIGIVVRSHAPLNVEKWDDIPEEQTQPLIDRVLSKFDVDISRPYIKDWMLKRMRL